Protein AF-A0A936EK39-F1 (afdb_monomer)

pLDDT: mean 91.99, std 7.1, range [57.16, 97.12]

Mean predicted aligned error: 3.64 Å

Radius of gyration: 13.13 Å; Cα contacts (8 Å, |Δi|>4): 60; chains: 1; bounding box: 28×19×36 Å

Structure (mmCIF, N/CA/C/O backbone):
data_AF-A0A936EK39-F1
#
_entry.id   AF-A0A936EK39-F1
#
loop_
_atom_site.group_PDB
_atom_site.id
_atom_site.type_symbol
_atom_site.label_atom_id
_atom_site.la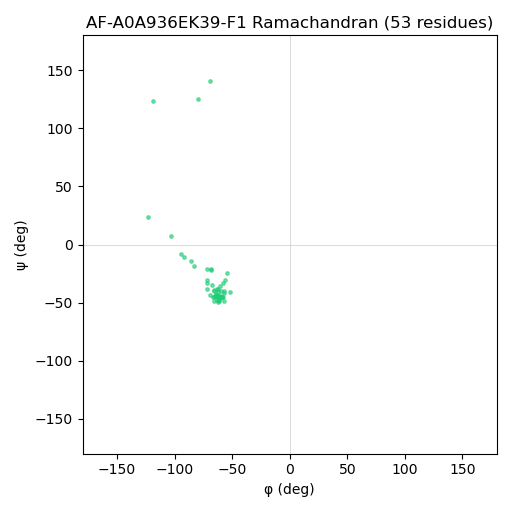bel_alt_id
_atom_site.label_comp_id
_atom_site.label_asym_id
_atom_site.label_entity_id
_atom_site.label_seq_id
_atom_site.pdbx_PDB_ins_code
_atom_site.Cartn_x
_atom_site.Cartn_y
_atom_site.Cartn_z
_atom_site.occupancy
_atom_site.B_iso_or_equiv
_atom_site.auth_seq_id
_atom_site.auth_comp_id
_atom_site.auth_asym_id
_atom_site.auth_atom_id
_atom_site.pdbx_PDB_model_num
ATOM 1 N N . MET A 1 1 ? -8.609 16.212 14.709 1.00 63.53 1 MET A N 1
ATOM 2 C CA . MET A 1 1 ? -8.806 15.046 13.817 1.00 63.53 1 MET A CA 1
ATOM 3 C C . MET A 1 1 ? -8.969 13.797 14.675 1.00 63.53 1 MET A C 1
ATOM 5 O O . MET A 1 1 ? -8.184 13.614 15.595 1.00 63.53 1 MET A O 1
ATOM 9 N N . ASN A 1 2 ? -10.002 12.982 14.446 1.00 88.00 2 ASN A N 1
ATOM 10 C CA . ASN A 1 2 ? -10.211 11.736 15.196 1.00 88.00 2 ASN A CA 1
ATOM 11 C C . ASN A 1 2 ? -9.116 10.713 14.824 1.00 88.00 2 ASN A C 1
ATOM 13 O O . ASN A 1 2 ? -8.758 10.615 13.651 1.00 88.00 2 ASN A O 1
ATOM 17 N N . ARG A 1 3 ? -8.608 9.939 15.796 1.00 86.56 3 ARG A N 1
ATOM 18 C CA . ARG A 1 3 ? -7.618 8.866 15.571 1.00 86.56 3 ARG A CA 1
ATOM 19 C C . ARG A 1 3 ? -8.071 7.894 14.480 1.00 86.56 3 ARG A C 1
ATOM 21 O O . ARG A 1 3 ? -7.279 7.546 13.614 1.00 86.56 3 ARG A O 1
ATOM 28 N N . LYS A 1 4 ? -9.359 7.534 14.460 1.00 87.62 4 LYS A N 1
ATOM 29 C CA . LYS A 1 4 ? -9.932 6.658 13.423 1.00 87.62 4 LYS A CA 1
ATOM 30 C C . LYS A 1 4 ? -9.837 7.277 12.031 1.00 87.62 4 LYS A C 1
ATOM 32 O O . L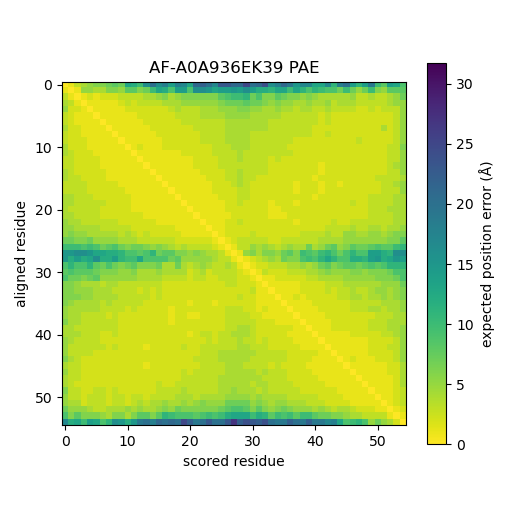YS A 1 4 ? -9.406 6.614 11.097 1.00 87.62 4 LYS A O 1
ATOM 37 N N . SER A 1 5 ? -10.167 8.563 11.908 1.00 91.06 5 SER A N 1
ATOM 38 C CA . SER A 1 5 ? -10.044 9.300 10.647 1.00 91.06 5 SER A CA 1
ATOM 39 C C . SER A 1 5 ? -8.590 9.398 10.181 1.00 91.06 5 SER A C 1
ATOM 41 O O . SER A 1 5 ? -8.336 9.244 8.994 1.00 91.06 5 SER A O 1
ATOM 43 N N . LEU A 1 6 ? -7.634 9.589 11.100 1.00 92.56 6 LEU A N 1
ATOM 44 C CA . LEU A 1 6 ? -6.202 9.600 10.778 1.00 92.56 6 LEU A CA 1
ATOM 45 C C . LEU A 1 6 ? -5.746 8.256 10.189 1.00 92.56 6 LEU A C 1
ATOM 47 O O . LEU A 1 6 ? -5.098 8.245 9.147 1.00 92.56 6 LEU A O 1
ATOM 51 N N . PHE A 1 7 ? -6.112 7.131 10.812 1.00 93.56 7 PHE A N 1
ATOM 52 C CA . PHE A 1 7 ? -5.736 5.805 10.308 1.00 93.56 7 PHE A CA 1
ATOM 53 C C . PHE A 1 7 ? -6.422 5.461 8.982 1.00 93.56 7 PHE A C 1
ATOM 55 O O . PHE A 1 7 ? -5.796 4.853 8.118 1.00 93.56 7 PHE A O 1
ATOM 62 N N . TYR A 1 8 ? -7.665 5.907 8.782 1.00 93.81 8 TYR A N 1
ATOM 63 C CA . TYR A 1 8 ? -8.340 5.800 7.488 1.00 93.81 8 TYR A CA 1
ATOM 64 C C . TYR A 1 8 ? -7.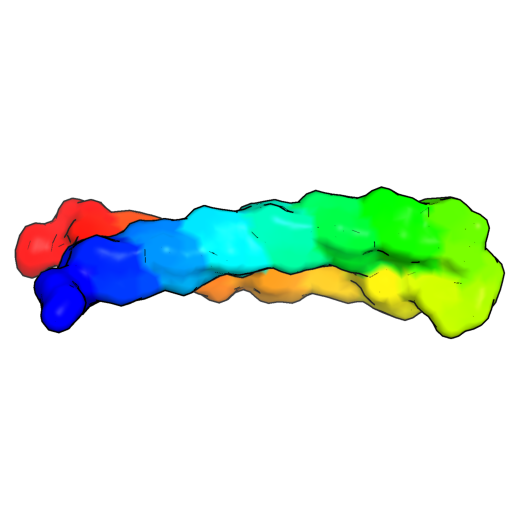603 6.569 6.387 1.00 93.81 8 TYR A C 1
ATOM 66 O O . TYR A 1 8 ? -7.342 6.012 5.324 1.00 93.81 8 TYR A O 1
ATOM 74 N N . ILE A 1 9 ? -7.228 7.826 6.647 1.00 94.75 9 ILE A N 1
ATOM 75 C CA . ILE A 1 9 ? -6.493 8.659 5.684 1.00 94.75 9 ILE A CA 1
ATOM 76 C C . ILE A 1 9 ? -5.129 8.039 5.366 1.00 94.75 9 ILE A C 1
ATOM 78 O O . ILE A 1 9 ? -4.774 7.936 4.196 1.00 94.75 9 ILE A O 1
ATOM 82 N N . LEU A 1 10 ? -4.389 7.576 6.378 1.00 94.62 10 LEU A N 1
ATOM 83 C CA . LEU A 1 10 ? -3.117 6.870 6.181 1.00 94.62 10 LEU A CA 1
ATOM 84 C C . LEU A 1 10 ? -3.288 5.607 5.335 1.00 94.62 10 LEU A C 1
ATOM 86 O O . LEU A 1 10 ? -2.526 5.391 4.398 1.00 94.62 10 LEU A O 1
ATOM 90 N N . GLY A 1 11 ? -4.313 4.805 5.629 1.00 94.69 11 GLY A N 1
ATOM 91 C CA . GLY A 1 11 ? -4.636 3.607 4.864 1.00 94.69 11 GLY A CA 1
ATOM 92 C C . GLY A 1 11 ? -4.872 3.904 3.385 1.00 94.69 11 GLY A C 1
ATOM 93 O O . GLY A 1 11 ? -4.266 3.275 2.519 1.00 94.69 11 GLY A O 1
ATOM 94 N N . VAL A 1 12 ? -5.699 4.910 3.093 1.00 95.19 12 VAL A N 1
ATOM 95 C CA . VAL A 1 12 ? -5.978 5.352 1.719 1.00 95.19 12 VAL A CA 1
ATOM 96 C C . VAL A 1 12 ? -4.721 5.905 1.043 1.00 95.19 12 VAL A C 1
ATOM 98 O O . VAL A 1 12 ? -4.449 5.551 -0.102 1.00 95.19 12 VAL A O 1
ATOM 101 N N . LEU A 1 13 ? -3.917 6.715 1.740 1.00 96.75 13 LEU A N 1
ATOM 102 C CA . LEU A 1 13 ? -2.661 7.254 1.205 1.00 96.75 13 LEU A CA 1
ATOM 103 C C . LEU A 1 13 ? -1.678 6.148 0.818 1.00 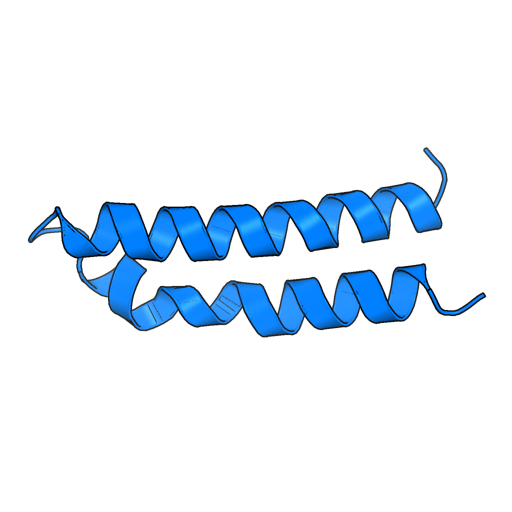96.75 13 LEU A C 1
ATOM 105 O O . LEU A 1 13 ? -1.054 6.237 -0.234 1.00 96.75 13 LEU A O 1
ATOM 109 N N . CYS A 1 14 ? -1.570 5.087 1.618 1.00 96.94 14 CYS A N 1
ATOM 110 C CA . CYS A 1 14 ? -0.734 3.935 1.292 1.00 96.94 14 CYS A CA 1
ATOM 111 C C . CYS A 1 14 ? -1.198 3.217 0.015 1.00 96.94 14 CYS A C 1
ATOM 113 O O . CYS A 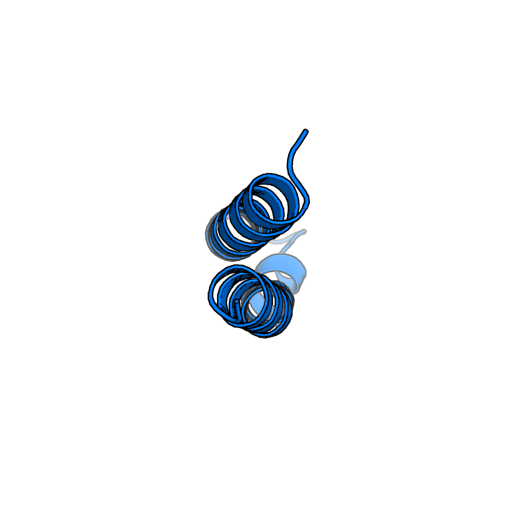1 14 ? -0.362 2.851 -0.810 1.00 96.94 14 CYS A O 1
ATOM 115 N N . LEU A 1 15 ? -2.510 3.051 -0.187 1.00 95.81 15 LEU A N 1
ATOM 116 C CA . LEU A 1 15 ? -3.050 2.452 -1.416 1.00 95.81 15 LEU A CA 1
ATOM 117 C C . LEU A 1 15 ? -2.765 3.326 -2.645 1.00 95.81 15 LEU A C 1
ATOM 119 O O . LEU A 1 15 ? -2.336 2.821 -3.681 1.00 95.81 15 LEU A O 1
ATOM 123 N N . VAL A 1 16 ? -2.961 4.641 -2.517 1.00 97.12 16 VAL A N 1
ATOM 124 C CA . VAL A 1 16 ? -2.665 5.605 -3.587 1.00 97.12 16 VAL A CA 1
ATOM 125 C C . VAL A 1 16 ? -1.170 5.622 -3.907 1.00 97.12 16 VAL A C 1
ATOM 127 O O . VAL A 1 16 ? -0.802 5.612 -5.079 1.00 97.12 16 VAL A O 1
ATOM 130 N N . ALA A 1 17 ? -0.305 5.592 -2.891 1.00 96.44 17 ALA A N 1
ATOM 131 C CA . ALA A 1 17 ? 1.142 5.544 -3.071 1.00 96.44 17 ALA A CA 1
ATOM 132 C C . ALA A 1 17 ? 1.584 4.267 -3.800 1.00 96.44 17 ALA A C 1
ATOM 134 O O . ALA A 1 17 ? 2.351 4.357 -4.753 1.00 96.44 17 ALA A O 1
ATOM 135 N N . ALA A 1 18 ? 1.055 3.099 -3.418 1.00 96.88 18 ALA A N 1
ATOM 136 C CA . ALA A 1 18 ? 1.339 1.836 -4.103 1.00 96.88 18 ALA A CA 1
ATOM 137 C C . ALA A 1 18 ? 0.954 1.889 -5.592 1.00 96.88 18 ALA A C 1
ATOM 139 O O . ALA A 1 18 ? 1.741 1.501 -6.457 1.00 96.88 18 ALA A O 1
ATOM 140 N N . ALA A 1 19 ? -0.231 2.426 -5.902 1.00 96.12 19 ALA A N 1
ATOM 141 C CA . ALA A 1 19 ? -0.672 2.606 -7.282 1.00 96.12 19 ALA A CA 1
ATOM 142 C C . ALA A 1 19 ? 0.241 3.578 -8.048 1.00 96.12 19 ALA A C 1
ATOM 144 O O . ALA A 1 19 ? 0.697 3.259 -9.145 1.00 96.12 19 ALA A O 1
ATOM 145 N N . ALA A 1 20 ? 0.557 4.737 -7.463 1.00 96.06 20 ALA A N 1
ATOM 146 C CA . ALA A 1 20 ? 1.438 5.727 -8.075 1.00 96.06 20 ALA A CA 1
ATOM 147 C C . ALA A 1 20 ? 2.835 5.153 -8.355 1.00 96.06 20 ALA A C 1
ATOM 149 O O . ALA A 1 20 ? 3.354 5.326 -9.454 1.00 96.06 20 ALA A O 1
ATOM 150 N N . MET A 1 21 ? 3.414 4.414 -7.404 1.00 96.75 21 MET A N 1
ATOM 151 C CA . MET A 1 21 ? 4.706 3.745 -7.568 1.00 96.75 21 MET A CA 1
ATOM 152 C C . MET A 1 21 ? 4.694 2.752 -8.734 1.00 96.75 21 MET A C 1
ATOM 154 O O . MET A 1 21 ? 5.604 2.770 -9.561 1.00 96.75 21 MET A O 1
ATOM 158 N N . TYR A 1 22 ? 3.642 1.939 -8.849 1.00 95.75 22 TYR A N 1
ATOM 159 C CA . TYR A 1 22 ? 3.508 0.987 -9.949 1.00 95.75 22 TYR A CA 1
ATOM 160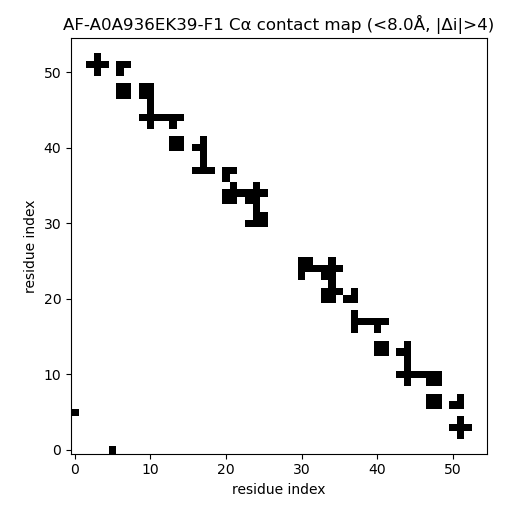 C C . TYR A 1 22 ? 3.422 1.684 -11.314 1.00 95.75 22 TYR A C 1
ATOM 162 O O . TYR A 1 22 ? 4.148 1.319 -12.238 1.00 95.75 22 TYR A O 1
ATOM 170 N N . PHE A 1 23 ? 2.556 2.696 -11.451 1.00 95.12 23 PHE A N 1
ATOM 171 C CA . PHE A 1 23 ? 2.360 3.385 -12.730 1.00 95.12 23 PHE A CA 1
ATOM 172 C C . PHE A 1 23 ? 3.574 4.222 -13.139 1.00 95.12 23 PHE A C 1
ATOM 174 O O . PHE A 1 23 ? 3.995 4.151 -14.289 1.00 95.12 23 PHE A O 1
ATOM 181 N N . ILE A 1 24 ? 4.178 4.961 -12.206 1.00 94.50 24 ILE A N 1
ATOM 182 C CA . ILE A 1 24 ? 5.367 5.776 -12.488 1.00 94.50 24 ILE A CA 1
ATOM 183 C C . ILE A 1 24 ? 6.565 4.879 -12.815 1.00 94.50 24 ILE A C 1
ATOM 185 O O . ILE A 1 24 ? 7.276 5.128 -13.787 1.00 94.50 24 ILE A O 1
ATOM 189 N N . GLY A 1 25 ? 6.776 3.814 -12.036 1.00 93.00 25 GLY A N 1
ATOM 190 C CA . GLY A 1 25 ? 7.898 2.902 -12.249 1.00 93.00 25 GLY A CA 1
ATOM 191 C C . GLY A 1 25 ? 7.754 2.021 -13.491 1.00 93.00 25 GLY A C 1
ATOM 192 O O . GLY A 1 25 ? 8.750 1.526 -14.008 1.00 93.00 25 GLY A O 1
ATOM 193 N N . LYS A 1 26 ? 6.534 1.822 -14.003 1.00 91.81 26 LYS A N 1
ATOM 194 C CA . LYS A 1 26 ? 6.304 1.094 -15.258 1.00 91.81 26 LYS A CA 1
ATOM 195 C C . LYS A 1 26 ? 6.745 1.892 -16.490 1.00 91.81 26 LYS A C 1
ATOM 197 O O . LYS A 1 26 ? 7.254 1.289 -17.429 1.00 91.81 26 LYS A O 1
ATOM 202 N N . GLU A 1 27 ? 6.529 3.206 -16.495 1.00 90.25 27 GLU A N 1
ATOM 203 C CA . GLU A 1 27 ? 6.736 4.060 -17.676 1.00 90.25 27 GLU A CA 1
ATOM 204 C C . GLU A 1 27 ? 8.129 4.726 -17.710 1.00 90.25 27 GLU A C 1
ATOM 206 O O . GLU A 1 27 ? 8.500 5.334 -18.710 1.00 90.25 27 GLU A O 1
ATOM 211 N N . SER A 1 28 ? 8.921 4.622 -16.636 1.00 86.75 28 SER A N 1
ATOM 212 C CA . SER A 1 28 ? 10.234 5.270 -16.522 1.00 86.75 28 SER A CA 1
ATOM 213 C C . SER A 1 28 ? 11.373 4.264 -16.345 1.00 86.75 28 SER A C 1
ATOM 215 O O . SER A 1 28 ? 11.409 3.509 -15.376 1.00 86.75 28 SER A O 1
ATOM 217 N N . SER A 1 29 ? 12.366 4.317 -17.239 1.00 79.69 29 SER A N 1
ATOM 218 C CA . SER A 1 29 ? 13.588 3.499 -17.171 1.00 79.69 29 SER A CA 1
ATOM 219 C C . SER A 1 29 ? 14.509 3.864 -16.003 1.00 79.69 29 SER A C 1
ATOM 221 O O . SER A 1 29 ? 15.318 3.043 -15.588 1.00 79.69 29 SER A O 1
ATOM 223 N N . HIS A 1 30 ? 14.396 5.083 -15.468 1.00 90.94 30 HIS A N 1
ATOM 224 C CA . HIS A 1 30 ? 15.198 5.559 -14.334 1.00 90.94 30 HIS A CA 1
ATOM 225 C C . HIS A 1 30 ? 14.526 5.319 -12.976 1.00 90.94 30 HIS A C 1
ATOM 227 O O . HIS A 1 30 ? 15.157 5.514 -11.944 1.00 90.94 30 HIS A O 1
ATOM 233 N N . LEU A 1 31 ? 13.247 4.931 -12.971 1.00 92.19 31 LEU A N 1
ATOM 234 C CA . LEU A 1 31 ? 12.435 4.748 -11.766 1.00 92.19 31 LEU A CA 1
ATOM 235 C C . LEU A 1 31 ? 11.852 3.331 -11.679 1.00 92.19 31 LEU A C 1
ATOM 237 O O . LEU A 1 31 ? 10.844 3.126 -11.005 1.00 92.19 31 LEU A O 1
ATOM 241 N N . SER A 1 32 ? 12.474 2.344 -12.331 1.00 93.56 32 SER A N 1
ATOM 242 C CA . SER A 1 32 ? 12.016 0.947 -12.298 1.00 93.56 32 SER A CA 1
ATOM 243 C C . SER A 1 32 ? 11.920 0.398 -10.872 1.00 93.56 32 SER A C 1
ATOM 245 O O . SER A 1 32 ? 11.018 -0.378 -10.573 1.00 93.56 32 SER A O 1
ATOM 247 N N . GLU A 1 33 ? 12.766 0.888 -9.963 1.00 93.44 33 GLU A N 1
ATOM 248 C CA . GLU A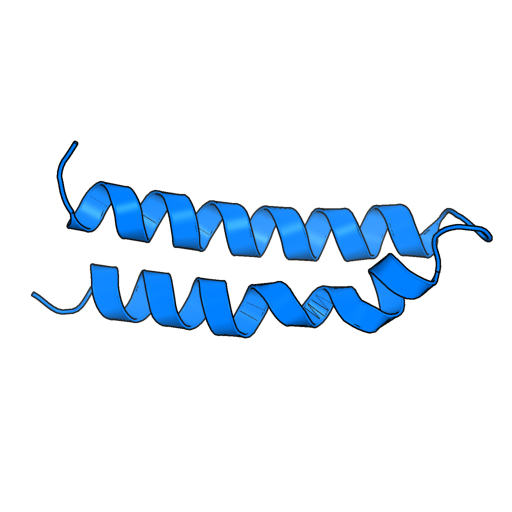 1 33 ? 12.733 0.535 -8.542 1.00 93.44 33 GLU A CA 1
ATOM 249 C C . GLU A 1 33 ? 11.382 0.856 -7.881 1.00 93.44 33 GLU A C 1
ATOM 251 O O . GLU A 1 33 ? 10.919 0.106 -7.023 1.00 93.44 33 GLU A O 1
ATOM 256 N N . LEU A 1 34 ? 10.682 1.922 -8.300 1.00 93.50 34 LEU A N 1
ATOM 257 C CA . LEU A 1 34 ? 9.341 2.215 -7.777 1.00 93.50 34 LEU A CA 1
ATOM 258 C C . LEU A 1 34 ? 8.370 1.081 -8.112 1.00 93.50 34 LEU A C 1
ATOM 260 O O . LEU A 1 34 ? 7.540 0.716 -7.282 1.00 93.50 34 LEU A O 1
ATOM 264 N N . LYS A 1 35 ? 8.494 0.495 -9.306 1.00 94.00 35 LYS A N 1
ATOM 265 C CA . LYS A 1 35 ? 7.702 -0.668 -9.698 1.00 94.00 35 LYS A CA 1
ATOM 266 C C . LYS A 1 35 ? 8.148 -1.924 -8.957 1.00 94.00 35 LYS A C 1
ATOM 268 O O . LYS A 1 35 ? 7.293 -2.753 -8.698 1.00 94.00 35 LYS A O 1
ATOM 273 N N . ASP A 1 36 ? 9.411 -2.084 -8.584 1.00 95.62 36 ASP A N 1
ATOM 274 C CA . ASP A 1 36 ? 9.852 -3.259 -7.816 1.00 95.62 36 ASP A CA 1
ATOM 275 C C . ASP A 1 36 ? 9.347 -3.211 -6.363 1.00 95.62 36 ASP A C 1
ATOM 277 O O . ASP A 1 36 ? 8.977 -4.232 -5.775 1.00 95.62 36 ASP A O 1
ATOM 281 N N . PHE A 1 37 ? 9.235 -2.002 -5.808 1.00 96.19 37 PHE A N 1
ATOM 282 C CA . PHE A 1 37 ? 8.840 -1.754 -4.421 1.00 96.19 37 PHE A CA 1
ATOM 283 C C . PHE A 1 37 ? 7.394 -1.271 -4.239 1.00 96.19 37 PHE A C 1
ATOM 285 O O . PHE A 1 37 ? 6.990 -0.948 -3.120 1.00 96.19 37 PHE A O 1
ATOM 292 N N . TRP A 1 38 ? 6.581 -1.264 -5.299 1.00 96.06 38 TRP A N 1
ATOM 293 C CA . TRP A 1 38 ? 5.187 -0.787 -5.280 1.00 96.06 38 TRP A CA 1
ATOM 294 C C . TRP A 1 38 ? 4.301 -1.461 -4.223 1.00 96.06 38 TRP A C 1
ATOM 296 O O . TRP A 1 38 ? 3.291 -0.902 -3.803 1.00 96.06 38 TRP A O 1
ATOM 306 N N . TRP A 1 39 ? 4.663 -2.673 -3.801 1.00 95.00 39 TRP A N 1
ATOM 307 C CA . TRP A 1 39 ? 3.917 -3.463 -2.832 1.00 95.00 39 TRP A CA 1
ATOM 308 C C . TRP A 1 39 ? 4.229 -3.080 -1.378 1.00 95.00 39 TRP A C 1
ATOM 310 O O . TRP A 1 39 ? 3.423 -3.390 -0.505 1.00 95.00 39 TRP A O 1
ATOM 320 N N . ILE A 1 40 ? 5.344 -2.390 -1.094 1.00 95.44 40 ILE A N 1
ATOM 321 C CA . ILE A 1 40 ? 5.766 -2.019 0.274 1.00 95.44 40 ILE A CA 1
ATOM 322 C C . ILE A 1 40 ? 4.705 -1.193 1.026 1.00 95.44 40 ILE A C 1
ATOM 324 O O . ILE A 1 40 ? 4.465 -1.464 2.207 1.00 95.44 40 ILE A O 1
ATOM 328 N N . PRO A 1 41 ? 4.023 -0.211 0.406 1.00 94.62 41 PRO A N 1
ATOM 329 C CA . PRO A 1 41 ? 2.977 0.542 1.090 1.00 94.62 41 PRO A CA 1
ATOM 330 C C . PRO A 1 41 ? 1.728 -0.294 1.409 1.00 94.62 41 PRO A C 1
ATOM 332 O O . PRO A 1 41 ? 0.977 0.074 2.310 1.00 94.62 41 PRO A O 1
ATOM 335 N N . LEU A 1 42 ? 1.481 -1.419 0.721 1.00 95.12 42 LEU A N 1
ATOM 336 C CA . LEU A 1 42 ? 0.242 -2.193 0.875 1.00 95.12 42 LEU A CA 1
ATOM 337 C C . LEU A 1 42 ? 0.094 -2.829 2.274 1.00 95.12 42 LEU A C 1
ATOM 339 O O . LEU A 1 42 ? -0.960 -2.624 2.880 1.00 95.12 42 LEU A O 1
ATOM 343 N N . PRO A 1 43 ? 1.100 -3.529 2.851 1.00 96.12 43 PRO A N 1
ATOM 344 C CA . PRO A 1 43 ? 1.035 -4.008 4.234 1.00 96.12 43 PRO A CA 1
ATOM 345 C C . PRO A 1 43 ? 0.793 -2.895 5.259 1.00 96.12 43 PRO A C 1
ATOM 347 O O . PRO A 1 43 ? 0.008 -3.077 6.189 1.00 96.12 43 PRO A O 1
ATOM 350 N N . LEU A 1 44 ? 1.430 -1.732 5.077 1.00 93.81 44 LEU A N 1
ATOM 351 C CA . LEU A 1 44 ? 1.252 -0.566 5.950 1.00 93.81 44 LEU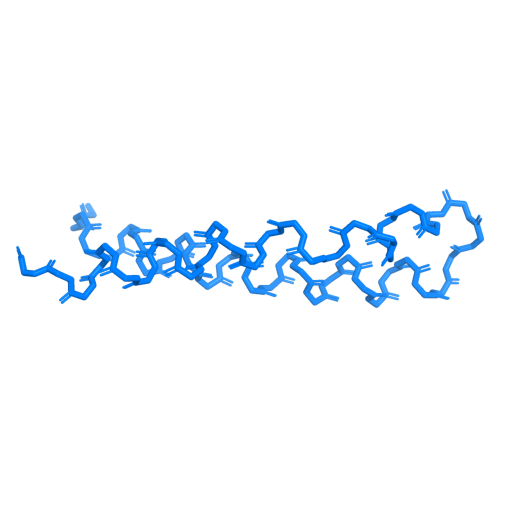 A CA 1
ATOM 352 C C . LEU A 1 44 ? -0.172 -0.010 5.856 1.00 93.81 44 LEU A C 1
ATOM 354 O O . LEU A 1 44 ? -0.804 0.243 6.883 1.00 93.81 44 LEU A O 1
ATOM 358 N N . GLY A 1 45 ? -0.701 0.117 4.638 1.00 94.19 45 GLY A N 1
ATOM 359 C CA . GLY A 1 45 ? -2.074 0.552 4.402 1.00 94.19 45 GLY A CA 1
ATOM 360 C C . GLY A 1 45 ? -3.097 -0.416 4.988 1.00 94.19 45 GLY A C 1
ATOM 361 O O . GLY A 1 45 ? -4.024 0.006 5.677 1.00 94.19 45 GLY A O 1
ATOM 362 N N . ALA A 1 46 ? -2.891 -1.720 4.791 1.00 94.44 46 ALA A N 1
ATOM 363 C CA . ALA A 1 46 ? -3.732 -2.761 5.368 1.00 94.44 46 ALA A CA 1
ATOM 364 C C . ALA A 1 46 ? -3.719 -2.709 6.903 1.00 94.44 46 ALA A C 1
ATOM 366 O O . ALA A 1 46 ? -4.781 -2.728 7.523 1.00 94.44 46 ALA A O 1
ATOM 367 N N . LEU A 1 47 ? -2.543 -2.571 7.526 1.00 94.81 47 LEU A N 1
ATOM 368 C CA . LEU A 1 47 ? -2.423 -2.445 8.979 1.00 94.81 47 LEU A CA 1
ATOM 369 C C . LEU A 1 47 ? -3.134 -1.188 9.502 1.00 94.81 47 LEU A C 1
ATOM 371 O O . LEU A 1 47 ? -3.867 -1.269 10.488 1.00 94.81 47 LEU A O 1
ATOM 375 N N . ALA A 1 48 ? -2.970 -0.045 8.832 1.00 93.75 48 ALA A N 1
ATOM 376 C CA . ALA A 1 48 ? -3.639 1.197 9.208 1.00 93.75 48 ALA A CA 1
ATOM 377 C C . ALA A 1 48 ? -5.170 1.065 9.136 1.00 93.75 48 ALA A C 1
ATOM 379 O O . ALA A 1 48 ? -5.859 1.436 10.085 1.00 93.75 48 ALA A O 1
ATOM 380 N N . LEU A 1 49 ? -5.710 0.463 8.070 1.00 91.94 49 LEU A N 1
ATOM 381 C CA . LEU A 1 49 ? -7.151 0.218 7.929 1.00 91.94 49 LEU A CA 1
ATOM 382 C C . LEU A 1 49 ? -7.677 -0.782 8.969 1.00 91.94 49 LEU A C 1
ATOM 384 O O . LEU A 1 49 ? -8.755 -0.580 9.531 1.00 91.94 49 LEU A O 1
ATOM 388 N N . LEU A 1 50 ? -6.908 -1.831 9.278 1.00 93.56 50 LEU A N 1
ATOM 389 C CA . LEU A 1 50 ? -7.252 -2.788 10.333 1.00 93.56 50 LEU A CA 1
ATOM 390 C C . LEU A 1 50 ? -7.320 -2.112 11.707 1.00 93.56 50 LEU A C 1
ATOM 392 O O . LEU A 1 50 ? -8.273 -2.345 12.450 1.00 93.56 50 LEU A O 1
ATOM 396 N N . ILE A 1 51 ? -6.350 -1.254 12.038 1.00 91.81 51 ILE A N 1
ATOM 397 C CA . ILE A 1 51 ? -6.348 -0.482 13.289 1.00 91.81 51 ILE A CA 1
ATOM 398 C C . ILE A 1 51 ? -7.510 0.516 13.308 1.00 91.81 51 ILE A C 1
ATOM 400 O O . ILE A 1 51 ? -8.172 0.644 14.332 1.00 91.81 51 ILE A O 1
ATOM 404 N N . ALA A 1 52 ? -7.811 1.177 12.186 1.00 89.81 52 ALA A N 1
ATOM 405 C CA . ALA A 1 52 ? -8.933 2.111 12.089 1.00 89.81 52 ALA A CA 1
ATOM 406 C C . ALA A 1 52 ? -10.291 1.444 12.375 1.00 89.81 52 ALA A C 1
ATOM 408 O O . ALA A 1 52 ? -11.175 2.067 12.972 1.00 89.81 52 ALA A O 1
ATOM 409 N N . ASN A 1 53 ? -10.444 0.183 11.953 1.00 87.62 53 ASN A N 1
ATOM 410 C CA . ASN A 1 53 ? -11.653 -0.617 12.146 1.00 87.62 53 ASN A CA 1
ATOM 411 C C . ASN A 1 53 ? -11.709 -1.356 13.487 1.00 87.62 53 ASN A C 1
ATOM 413 O O . ASN A 1 53 ? -12.785 -1.820 13.875 1.00 87.62 53 ASN A O 1
ATOM 417 N N . ARG A 1 54 ? -10.597 -1.456 14.224 1.00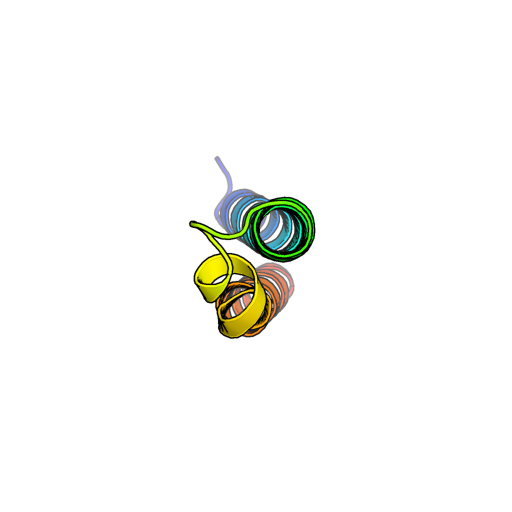 83.25 54 ARG A N 1
ATOM 418 C CA . ARG A 1 54 ? -10.634 -1.920 15.613 1.00 83.25 54 ARG A CA 1
ATOM 419 C C . ARG A 1 54 ? -11.081 -0.767 16.515 1.00 83.25 54 ARG A C 1
ATOM 421 O O . ARG A 1 54 ? -10.582 0.350 16.421 1.00 83.25 54 ARG A O 1
ATOM 428 N N . LYS A 1 55 ? -12.137 -1.039 17.289 1.00 57.16 55 LYS A N 1
ATOM 429 C CA . LYS A 1 55 ? -12.925 -0.048 18.033 1.00 57.16 55 LYS A CA 1
ATOM 430 C C . LYS A 1 55 ? -12.098 0.793 18.992 1.00 57.16 55 LYS A C 1
ATOM 432 O O . LYS A 1 55 ? -11.340 0.204 19.783 1.00 57.16 55 LYS A O 1
#

Secondary structure (DSSP, 8-state):
--HHHHHHHHHHHHHHHHHHHHHHHHH-TT-HHHHHSTTTHHHHHHHHHHHHH--

Sequence (55 aa):
MNRKSLFYILGVLCLVAAAAMYFIGKESSHLSELKDFWWIPLPLGALALLIANRK

Solvent-accessible surface area (backbone atoms only — not comparable to full-atom values): 2797 Å² total; per-residue (Å²): 132,56,71,48,58,52,24,43,50,49,15,51,50,21,50,52,48,21,50,48,25,35,56,53,12,69,78,31,91,90,37,41,64,37,39,76,51,20,62,65,35,42,64,55,13,51,52,28,40,54,55,36,70,50,130

Foldseek 3Di:
DDLLVVLQVLLVVLLVQLVCLCVVLVVDPVSVVSNVCSCVSNVVSVVSNVVSPPD

Nearest PDB structures (foldseek):
  8tsh-assembly1_L  TM=4.819E-01  e=8.289E+00  Caldimonas thermodepolymerans